Protein AF-A0A445GUG9-F1 (afdb_monomer_lite)

InterPro domains:
  IPR039641 Low-molecular-weight cysteine-rich protein [PTHR36788] (2-115)

Foldseek 3Di:
DDDDDPPPPPPPPFPKDKDWPAFPPDPCSLQVVLCVVAVQWGWDADPRTIMIIYGDDDDPPDPDDFDKDKDWPAAADPVQAQVNLQVVQVVPAAVKHWGQDDDPNTTIIMIMHGDD

Structure (mmCIF, N/CA/C/O backbone):
data_AF-A0A445GUG9-F1
#
_entry.id   AF-A0A445GUG9-F1
#
loop_
_atom_site.group_PDB
_atom_site.id
_atom_site.type_symbol
_atom_site.label_atom_id
_atom_site.label_alt_id
_atom_site.label_comp_id
_atom_site.label_asym_id
_atom_site.label_entity_id
_atom_site.label_seq_id
_atom_site.pdbx_PDB_ins_code
_atom_site.Cartn_x
_atom_site.Cartn_y
_atom_site.Cartn_z
_atom_site.occupancy
_atom_site.B_iso_or_equiv
_atom_site.auth_seq_id
_atom_site.auth_comp_id
_atom_site.auth_asym_id
_atom_site.auth_atom_id
_atom_site.pdbx_PDB_model_num
ATOM 1 N N . MET A 1 1 ? -2.910 47.368 31.411 1.00 35.53 1 MET A N 1
ATOM 2 C CA . MET A 1 1 ? -3.139 46.683 30.122 1.00 35.53 1 MET A CA 1
ATOM 3 C C . MET A 1 1 ? -3.753 45.327 30.424 1.00 35.53 1 MET A C 1
ATOM 5 O O . MET A 1 1 ? -3.087 44.523 31.059 1.00 35.53 1 MET A O 1
ATOM 9 N N . LEU A 1 2 ? -5.024 45.109 30.077 1.00 32.00 2 LEU A N 1
ATOM 10 C CA . LEU A 1 2 ? -5.639 43.778 30.133 1.00 32.00 2 LEU A CA 1
ATOM 11 C C . LEU A 1 2 ? -5.234 43.024 28.862 1.00 32.00 2 LEU A C 1
ATOM 13 O O . LEU A 1 2 ? -5.539 43.488 27.767 1.00 32.00 2 LEU A O 1
ATOM 17 N N . ALA A 1 3 ? -4.564 41.883 29.004 1.00 38.47 3 ALA A N 1
ATOM 18 C CA . ALA A 1 3 ? -4.354 40.946 27.907 1.00 38.47 3 ALA A CA 1
ATOM 19 C C . ALA A 1 3 ? -5.391 39.821 28.030 1.00 38.47 3 ALA A C 1
ATOM 21 O O . ALA A 1 3 ? -5.340 39.032 28.970 1.00 38.47 3 ALA A O 1
ATOM 22 N N . LEU A 1 4 ? -6.347 39.769 27.100 1.00 34.09 4 LEU A N 1
ATOM 23 C CA . LEU A 1 4 ? -7.217 38.611 26.906 1.00 34.09 4 LEU A CA 1
ATOM 24 C C . LEU A 1 4 ? -6.490 37.626 25.990 1.00 34.09 4 LEU A C 1
ATOM 26 O O . LEU A 1 4 ? -6.410 37.845 24.783 1.00 34.09 4 LEU A O 1
ATOM 30 N N .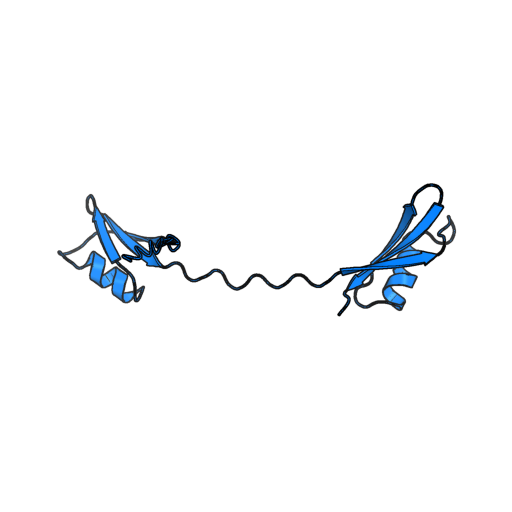 THR A 1 5 ? -5.949 36.545 26.543 1.00 43.09 5 THR A N 1
ATOM 31 C CA . THR A 1 5 ? -5.462 35.431 25.726 1.00 43.09 5 THR A CA 1
ATOM 32 C C . THR A 1 5 ? -6.636 34.514 25.414 1.00 43.09 5 THR A C 1
ATOM 34 O O . THR A 1 5 ? -7.070 33.742 26.266 1.00 43.09 5 THR A O 1
ATOM 37 N N . ILE A 1 6 ? -7.164 34.615 24.195 1.00 52.34 6 ILE A N 1
ATOM 38 C CA . ILE A 1 6 ? -8.099 33.632 23.646 1.00 52.34 6 ILE A CA 1
ATOM 39 C C . ILE A 1 6 ? -7.277 32.391 23.290 1.00 52.34 6 ILE A C 1
ATOM 41 O O . ILE A 1 6 ? -6.720 32.289 22.199 1.00 52.34 6 ILE A O 1
ATOM 45 N N . THR A 1 7 ? -7.157 31.449 24.221 1.00 51.00 7 THR A N 1
ATOM 46 C CA . THR A 1 7 ? -6.740 30.087 23.890 1.00 51.00 7 THR A CA 1
ATOM 47 C C . THR A 1 7 ? -7.913 29.409 23.199 1.00 51.00 7 THR A C 1
ATOM 49 O O . THR A 1 7 ? -8.836 28.914 23.841 1.00 51.00 7 THR A O 1
ATOM 52 N N . GLY A 1 8 ? -7.898 29.428 21.866 1.00 42.72 8 GLY A N 1
ATOM 53 C CA . GLY A 1 8 ? -8.752 28.556 21.074 1.00 42.72 8 GLY A CA 1
ATOM 54 C C . GLY A 1 8 ? -8.418 27.109 21.418 1.00 42.72 8 GLY A C 1
ATOM 55 O O . GLY A 1 8 ? -7.375 26.601 21.014 1.00 42.72 8 GLY A O 1
ATOM 56 N N . LEU A 1 9 ? -9.284 26.458 22.192 1.00 42.00 9 LEU A N 1
ATOM 57 C CA . LEU A 1 9 ? -9.292 25.008 22.308 1.00 42.00 9 LEU A CA 1
ATOM 58 C C . LEU A 1 9 ? -9.763 24.478 20.954 1.00 42.00 9 LEU A C 1
ATOM 60 O O . LEU A 1 9 ? -10.955 24.460 20.659 1.00 42.00 9 LEU A O 1
ATOM 64 N N . ILE A 1 10 ? -8.817 24.108 20.094 1.00 41.69 10 ILE A N 1
ATOM 65 C CA . ILE A 1 10 ? -9.121 23.250 18.955 1.00 41.69 10 ILE A CA 1
ATOM 66 C C . ILE A 1 10 ? -9.376 21.875 19.565 1.00 41.69 10 ILE A C 1
ATOM 68 O O . ILE A 1 10 ? -8.439 21.123 19.824 1.00 41.69 10 ILE A O 1
ATOM 72 N N . GLU A 1 11 ? -10.636 21.5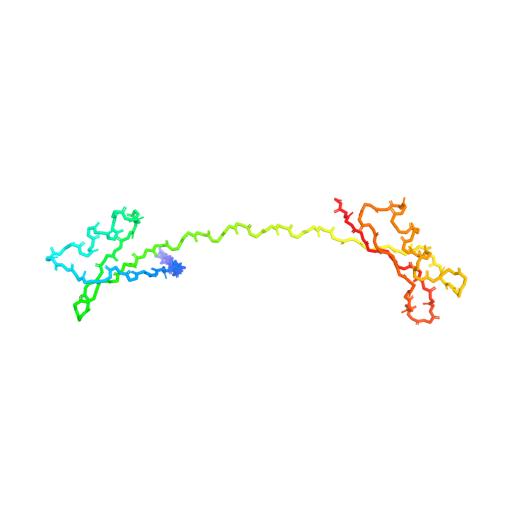67 19.861 1.00 38.34 11 GLU A N 1
ATOM 73 C CA . GLU A 1 11 ? -11.026 20.190 20.130 1.00 38.34 11 GLU A CA 1
ATOM 74 C C . GLU A 1 11 ? -10.833 19.405 18.832 1.00 38.34 11 GLU A C 1
ATOM 76 O O . GLU A 1 11 ? -11.672 19.409 17.930 1.00 38.34 11 GLU A O 1
ATOM 81 N N . VAL A 1 12 ? -9.681 18.744 18.712 1.00 45.69 12 VAL A N 1
ATOM 82 C CA . VAL A 1 12 ? -9.532 17.609 17.807 1.00 45.69 12 VAL A CA 1
ATOM 83 C C . VAL A 1 12 ? -10.519 16.581 18.332 1.00 45.69 12 VAL A C 1
ATOM 85 O O . VAL A 1 12 ? -10.267 15.934 19.345 1.00 45.69 12 VAL A O 1
ATOM 88 N N . LYS A 1 13 ? -11.698 16.515 17.713 1.00 48.22 13 LYS A N 1
ATOM 89 C CA . LYS A 1 13 ? -12.713 15.517 18.030 1.00 48.22 13 LYS A CA 1
ATOM 90 C C . LYS A 1 13 ? -12.044 14.156 17.855 1.00 48.22 13 LYS A C 1
ATOM 92 O O . LYS A 1 13 ? -11.830 13.728 16.724 1.00 48.22 13 LYS A O 1
ATOM 97 N N . GLY A 1 14 ? -11.632 13.541 18.964 1.00 57.22 14 GLY A N 1
ATOM 98 C CA . GLY A 1 14 ? -11.046 12.208 18.952 1.00 57.22 14 GLY A CA 1
ATOM 99 C C . GLY A 1 14 ? -11.980 11.280 18.186 1.00 57.22 14 GLY A C 1
ATOM 100 O O . GLY A 1 14 ? -13.203 11.406 18.299 1.00 57.22 14 GLY A O 1
ATOM 101 N N . ASN A 1 15 ? -11.426 10.395 17.358 1.00 78.12 15 ASN A N 1
ATOM 102 C CA . ASN A 1 15 ? -12.243 9.441 16.619 1.00 78.12 15 ASN A CA 1
ATOM 103 C C . ASN A 1 15 ? -12.968 8.551 17.640 1.00 78.12 15 ASN A C 1
ATOM 105 O O . ASN A 1 15 ? -12.351 7.715 18.294 1.00 78.12 15 ASN A O 1
ATOM 109 N N . THR A 1 16 ? -14.271 8.768 17.817 1.00 86.62 16 THR A N 1
ATOM 110 C CA . THR A 1 16 ? -15.121 7.918 18.651 1.00 86.62 16 THR A CA 1
ATOM 111 C C . THR A 1 16 ? -15.535 6.701 17.837 1.00 86.62 16 THR A C 1
ATOM 113 O O . THR A 1 16 ? -16.180 6.831 16.796 1.00 86.62 16 THR A O 1
ATOM 116 N N . CYS A 1 17 ? -15.177 5.521 18.320 1.00 90.75 17 CYS A N 1
ATOM 117 C CA . CYS A 1 17 ? -15.625 4.240 17.801 1.00 90.75 17 CYS A CA 1
ATOM 118 C C . CYS A 1 17 ? -16.903 3.802 18.530 1.00 90.75 17 CYS A C 1
ATOM 120 O O . CYS A 1 17 ? -17.161 4.224 19.660 1.00 90.75 17 CYS A O 1
ATOM 122 N N . SER A 1 18 ? -17.715 2.959 17.885 1.00 93.88 18 SER A N 1
ATOM 123 C CA . SER A 1 18 ? -18.903 2.376 18.509 1.00 93.88 18 SER A CA 1
ATOM 124 C C . SER A 1 18 ? -19.047 0.882 18.222 1.00 93.88 18 SER A C 1
ATOM 126 O O . SER A 1 18 ? -18.724 0.406 17.134 1.00 93.88 18 SER A O 1
ATOM 128 N N . GLN A 1 19 ? -19.549 0.138 19.210 1.00 94.31 19 GLN A N 1
ATOM 129 C CA . GLN A 1 19 ? -19.821 -1.296 19.116 1.00 94.31 19 GLN A CA 1
ATOM 130 C C . GLN A 1 19 ? -21.194 -1.626 19.730 1.00 94.31 19 GLN A C 1
ATOM 132 O O . GLN A 1 19 ? -21.452 -1.251 20.879 1.00 94.31 19 GLN A O 1
ATOM 137 N N . PRO A 1 20 ? -22.077 -2.361 19.027 1.00 95.94 20 PRO A N 1
ATOM 138 C CA . PRO A 1 20 ? -23.324 -2.839 19.611 1.00 95.94 20 PRO A CA 1
ATOM 139 C C . PRO A 1 20 ? -23.047 -3.964 20.615 1.00 95.94 20 PRO A C 1
ATOM 141 O O . PRO A 1 20 ? -22.316 -4.909 20.327 1.00 95.94 20 PRO A O 1
ATOM 144 N N . LEU A 1 21 ? -23.674 -3.894 21.789 1.00 97.06 21 LEU A N 1
ATOM 145 C CA . LEU A 1 21 ? -23.574 -4.915 22.836 1.00 97.06 21 LEU A CA 1
ATOM 146 C C . LEU A 1 21 ? -24.890 -5.699 23.025 1.00 97.06 21 LEU A C 1
ATOM 148 O O . LEU A 1 21 ? -25.042 -6.433 23.999 1.00 97.06 21 LEU A O 1
ATOM 152 N N . GLY A 1 22 ? -25.861 -5.576 22.120 1.00 96.38 22 GLY A N 1
ATOM 153 C CA . GLY A 1 22 ? -27.160 -6.252 22.240 1.00 96.38 22 GLY A CA 1
ATOM 154 C C . GLY A 1 22 ? -28.090 -5.555 23.238 1.00 96.38 22 GLY A C 1
ATOM 155 O O . GLY A 1 22 ? -28.107 -4.333 23.293 1.00 96.38 22 GLY A O 1
ATOM 156 N N . GLY A 1 23 ? -28.883 -6.299 24.014 1.00 97.00 23 GLY A N 1
ATOM 157 C CA . GLY A 1 23 ? -29.853 -5.713 24.951 1.00 97.00 23 GLY A CA 1
ATOM 158 C C . GLY A 1 23 ? -29.216 -4.927 26.107 1.00 97.00 23 GLY A C 1
ATOM 159 O O . GLY A 1 23 ? -28.103 -5.236 26.542 1.00 97.00 23 GLY A O 1
ATOM 160 N N . CYS A 1 24 ? -29.932 -3.927 26.633 1.00 96.69 24 CYS A N 1
ATOM 161 C CA . CYS A 1 24 ? -29.434 -3.073 27.723 1.00 96.69 24 CYS A CA 1
ATOM 162 C C . CYS A 1 24 ? -29.233 -3.787 29.061 1.00 96.69 24 CYS A C 1
ATOM 164 O O . CYS A 1 24 ? -28.347 -3.400 29.825 1.00 96.69 24 CYS A O 1
ATOM 166 N N . GLY A 1 25 ? -30.046 -4.811 29.335 1.00 94.25 25 GLY A N 1
ATOM 167 C CA . GLY A 1 25 ? -30.108 -5.437 30.651 1.00 94.25 25 GLY A CA 1
ATOM 168 C C . GLY A 1 25 ? -30.615 -4.475 31.738 1.00 94.25 25 GLY A C 1
ATOM 169 O O . GLY A 1 25 ? -31.295 -3.494 31.423 1.00 94.25 25 GLY A O 1
ATOM 170 N N . PRO A 1 26 ? -30.319 -4.754 33.020 1.00 95.44 26 PRO A N 1
ATOM 171 C CA . PRO A 1 26 ? -30.627 -3.860 34.131 1.00 95.44 26 PRO A CA 1
ATOM 172 C C . PRO A 1 26 ? -29.971 -2.480 33.986 1.00 95.44 26 PRO A C 1
ATOM 174 O O . PRO A 1 26 ? -28.964 -2.312 33.295 1.00 95.44 26 PRO A O 1
ATOM 177 N N . MET A 1 27 ? -30.522 -1.489 34.688 1.00 92.25 27 MET A N 1
ATOM 178 C CA . MET A 1 27 ? -30.002 -0.121 34.696 1.00 92.25 27 MET A CA 1
ATOM 179 C C . MET A 1 27 ? -28.495 -0.093 35.012 1.00 92.25 27 MET A C 1
ATOM 181 O O . MET A 1 27 ? -28.041 -0.708 35.972 1.00 92.25 27 MET A O 1
ATOM 185 N N . GLY A 1 28 ? -27.722 0.616 34.184 1.00 92.06 28 GLY A N 1
ATOM 186 C CA . GLY A 1 28 ? -26.265 0.743 34.321 1.00 92.06 28 GLY A CA 1
ATOM 187 C C . GLY A 1 28 ? -25.449 -0.427 33.755 1.00 92.06 28 GLY A C 1
ATOM 188 O O . GLY A 1 28 ? -24.251 -0.266 33.525 1.00 92.06 28 GLY A O 1
ATOM 189 N N . GLN A 1 29 ? -26.070 -1.571 33.440 1.00 97.19 29 GLN A N 1
ATOM 190 C CA . GLN A 1 29 ? -25.339 -2.743 32.951 1.00 97.19 29 GLN A CA 1
ATOM 191 C C . GLN A 1 29 ? -24.690 -2.496 31.580 1.00 97.19 29 GLN A C 1
ATOM 193 O O . GLN A 1 29 ? -23.577 -2.960 31.336 1.00 97.19 29 GLN A O 1
ATOM 198 N N . CYS A 1 30 ? -25.345 -1.740 30.694 1.00 97.44 30 CYS A N 1
ATOM 199 C CA . CYS A 1 30 ? -24.776 -1.360 29.398 1.00 97.44 30 CYS A CA 1
ATOM 200 C C . CYS A 1 30 ? -23.431 -0.617 29.540 1.00 97.44 30 CYS A C 1
ATOM 202 O O . CYS A 1 30 ? -22.453 -0.966 28.878 1.00 97.44 30 CYS A O 1
ATOM 204 N N . ASP A 1 31 ? -23.358 0.351 30.456 1.00 97.12 31 ASP A N 1
ATOM 205 C CA . ASP A 1 31 ? -22.145 1.129 30.725 1.00 97.12 31 ASP A CA 1
ATOM 206 C C . ASP A 1 31 ? -21.054 0.286 31.393 1.00 97.12 31 ASP A C 1
ATOM 208 O O . ASP A 1 31 ? -19.907 0.303 30.953 1.00 97.12 31 ASP A O 1
ATOM 212 N N . GLN A 1 32 ? -21.415 -0.543 32.379 1.00 97.31 32 GLN A N 1
ATOM 213 C CA . GLN A 1 32 ? -20.460 -1.459 33.010 1.00 97.31 32 GLN A CA 1
ATOM 214 C C . GLN A 1 32 ? -19.831 -2.428 32.002 1.00 97.31 32 GLN A C 1
ATOM 216 O O . GLN A 1 32 ? -18.623 -2.654 32.034 1.00 97.31 32 GLN A O 1
ATOM 221 N N . ARG A 1 33 ? -20.635 -2.986 31.087 1.00 97.06 33 ARG A N 1
ATOM 222 C CA . ARG A 1 33 ? -20.145 -3.884 30.031 1.00 97.06 33 ARG A CA 1
ATOM 223 C C . ARG A 1 33 ? -19.220 -3.159 29.058 1.00 97.06 33 ARG A C 1
ATOM 225 O O . ARG A 1 33 ? -18.221 -3.737 28.651 1.00 97.06 33 ARG A O 1
ATOM 232 N N . CYS A 1 34 ? -19.531 -1.911 28.713 1.00 96.81 34 CYS A N 1
ATOM 233 C CA . CYS A 1 34 ? -18.676 -1.092 27.858 1.00 96.81 34 CYS A CA 1
ATOM 234 C C . CYS A 1 34 ? -17.321 -0.795 28.525 1.00 96.81 34 CYS A C 1
ATOM 236 O O . CYS A 1 34 ? -16.278 -1.038 27.925 1.00 96.81 34 CYS A O 1
ATOM 238 N N . LYS A 1 35 ? -17.324 -0.391 29.802 1.00 96.12 35 LYS A N 1
ATOM 239 C CA . LYS A 1 35 ? -16.107 -0.105 30.586 1.00 96.12 35 LYS A CA 1
ATOM 240 C C . LYS A 1 35 ? -15.238 -1.326 30.871 1.00 96.12 35 LYS A C 1
ATOM 242 O O . LYS A 1 35 ? -14.033 -1.202 31.053 1.00 96.12 35 LYS A O 1
ATOM 247 N N . ALA A 1 36 ? -15.838 -2.515 30.900 1.00 95.62 36 ALA A N 1
ATOM 248 C CA . ALA A 1 36 ? -15.091 -3.767 30.987 1.00 95.62 36 ALA A CA 1
ATOM 249 C C . ALA A 1 36 ? -14.304 -4.082 29.699 1.00 95.62 36 ALA A C 1
ATOM 251 O O . ALA A 1 36 ? -13.332 -4.830 29.756 1.00 95.62 36 ALA A O 1
ATOM 252 N N . LEU A 1 37 ? -14.722 -3.530 28.552 1.00 93.62 37 LEU A N 1
ATOM 253 C CA . LEU A 1 37 ? -14.069 -3.716 27.252 1.00 93.62 37 LEU A CA 1
ATOM 254 C C . LEU A 1 37 ? -13.098 -2.576 26.915 1.00 93.62 37 LEU A C 1
ATOM 256 O O . LEU A 1 37 ? -12.049 -2.824 26.325 1.00 93.62 37 LEU A O 1
ATOM 260 N N . HIS A 1 38 ? -13.437 -1.343 27.295 1.00 92.88 38 HIS A N 1
ATOM 261 C CA . HIS A 1 38 ? -12.685 -0.136 26.957 1.00 92.88 38 HIS A CA 1
ATOM 262 C C . HIS A 1 38 ? -12.527 0.755 28.193 1.00 92.88 38 HIS A C 1
ATOM 264 O O . HIS A 1 38 ? -13.520 1.119 28.818 1.00 92.88 38 HIS A O 1
ATOM 270 N N . ILE A 1 39 ? -11.289 1.131 28.534 1.00 88.38 39 ILE A N 1
ATOM 271 C CA . ILE A 1 39 ? -10.971 1.942 29.729 1.00 88.38 39 ILE A CA 1
ATOM 272 C C . ILE A 1 39 ? -11.712 3.289 29.720 1.00 88.38 39 ILE A C 1
ATOM 274 O O . ILE A 1 39 ? -12.161 3.759 30.763 1.00 88.38 39 ILE A O 1
ATOM 278 N N . ASP A 1 40 ? -11.856 3.890 28.543 1.00 89.62 40 ASP A N 1
ATOM 279 C CA . ASP A 1 40 ? -12.555 5.149 28.278 1.00 89.62 40 ASP A CA 1
ATOM 280 C C . ASP A 1 40 ? -13.973 4.935 27.715 1.00 89.62 40 ASP A C 1
ATOM 282 O O . ASP A 1 40 ? -14.604 5.866 27.216 1.00 89.62 40 ASP A O 1
ATOM 286 N N . GLY A 1 41 ? -14.477 3.701 27.787 1.00 93.25 41 GLY A N 1
ATOM 287 C CA . GLY A 1 41 ? -15.769 3.323 27.244 1.00 93.25 41 GLY A CA 1
ATOM 288 C C . GLY A 1 41 ? -16.943 3.961 27.985 1.00 93.25 41 GLY A C 1
ATOM 289 O O . GLY A 1 41 ? -16.964 4.049 29.215 1.00 93.25 41 GLY A O 1
ATOM 290 N N . GLN A 1 42 ? -17.971 4.332 27.230 1.00 96.69 42 GLN A N 1
ATOM 291 C CA . GLN A 1 42 ? -19.257 4.795 27.728 1.00 96.69 42 GLN A CA 1
ATOM 292 C C . GLN A 1 42 ? -20.395 4.032 27.048 1.00 96.69 42 GLN A C 1
ATOM 294 O O . GLN A 1 42 ? -20.549 4.059 25.825 1.00 96.69 42 GLN A O 1
ATOM 299 N N . GLY A 1 43 ? -21.207 3.336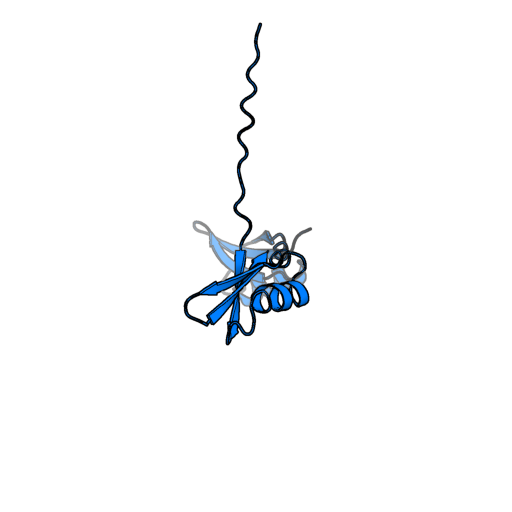 27.842 1.00 96.56 43 GLY A N 1
ATOM 300 C CA . GLY A 1 43 ? -22.361 2.597 27.329 1.00 96.56 43 GLY A CA 1
ATOM 301 C C . GLY A 1 43 ? -23.635 3.435 27.367 1.00 96.56 43 GLY A C 1
ATOM 302 O O . GLY A 1 43 ? -23.958 4.032 28.391 1.00 96.56 43 GLY A O 1
ATOM 303 N N . SER A 1 44 ? -24.391 3.429 26.270 1.00 96.88 44 SER A N 1
ATOM 304 C CA . SER A 1 44 ? -25.708 4.060 26.168 1.00 96.88 44 SER A CA 1
ATOM 305 C C . SER A 1 44 ? -26.781 3.037 25.817 1.00 96.88 44 SER A C 1
ATOM 307 O O . SER A 1 44 ? -26.592 2.210 24.924 1.00 96.88 44 SER A O 1
ATOM 309 N N . CYS A 1 45 ? -27.910 3.106 26.521 1.00 96.81 45 CYS A N 1
ATOM 310 C CA . CYS A 1 45 ? -29.100 2.320 26.229 1.00 96.81 45 CYS A CA 1
ATOM 311 C C . CYS A 1 45 ? -30.131 3.203 25.525 1.00 96.81 45 CYS A C 1
ATOM 313 O O . CYS A 1 45 ? -30.666 4.119 26.148 1.00 96.81 45 CYS A O 1
ATOM 315 N N . ASP A 1 46 ? -30.438 2.895 24.269 1.00 93.88 46 ASP A N 1
ATOM 316 C CA . ASP A 1 46 ? -31.479 3.563 23.489 1.00 93.88 46 ASP A CA 1
ATOM 317 C C . ASP A 1 46 ? -32.414 2.514 22.879 1.00 93.88 46 ASP A C 1
ATOM 319 O O . ASP A 1 46 ? -31.957 1.504 22.345 1.00 93.88 46 ASP A O 1
ATOM 323 N N . LEU A 1 47 ? -33.729 2.700 23.029 1.00 94.56 47 LEU A N 1
ATOM 324 C CA . LEU A 1 47 ? -34.760 1.773 22.528 1.00 94.56 47 LEU A CA 1
ATOM 325 C C . LEU A 1 47 ? -34.523 0.285 22.891 1.00 94.56 47 LEU A C 1
ATOM 327 O O . LEU A 1 47 ? -34.868 -0.621 22.135 1.00 94.56 47 LEU A O 1
ATOM 331 N N . GLY A 1 48 ? -33.931 0.017 24.061 1.00 94.69 48 GLY A N 1
ATOM 332 C CA . GLY A 1 48 ? -33.621 -1.340 24.534 1.00 94.69 48 GLY A CA 1
ATOM 333 C C . GLY A 1 48 ? -32.327 -1.947 23.974 1.00 94.69 48 GLY A C 1
ATOM 334 O O . GLY A 1 48 ? -31.966 -3.062 24.362 1.00 94.69 48 GLY A O 1
ATOM 335 N N . LEU A 1 49 ? -31.598 -1.214 23.130 1.00 97.44 49 LEU A N 1
ATOM 336 C CA .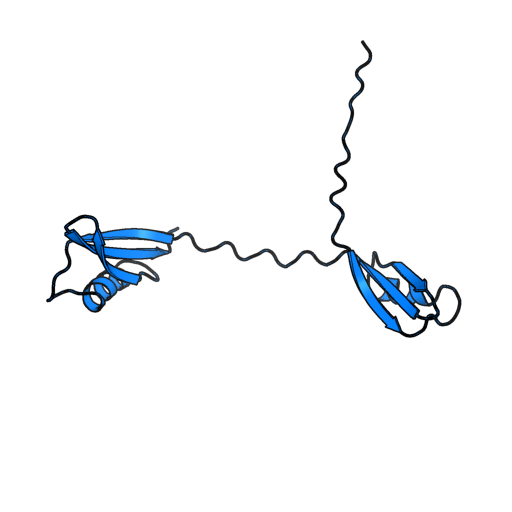 LEU A 1 49 ? -30.312 -1.600 22.561 1.00 97.44 49 LEU A CA 1
ATOM 337 C C . LEU A 1 49 ? -29.160 -0.851 23.236 1.00 97.44 49 LEU A C 1
ATOM 339 O O . LEU A 1 49 ? -29.189 0.362 23.427 1.00 97.44 49 LEU A O 1
ATOM 343 N N . CYS A 1 50 ? -28.120 -1.597 23.582 1.00 98.06 50 CYS A N 1
ATOM 344 C CA . CYS A 1 50 ? -26.896 -1.092 24.173 1.00 98.06 50 CYS A CA 1
ATOM 345 C C . CYS A 1 50 ? -25.851 -0.822 23.090 1.00 98.06 50 CYS A C 1
ATOM 347 O O . CYS A 1 50 ? -25.436 -1.740 22.375 1.00 98.06 50 CYS A O 1
ATOM 349 N N . THR A 1 51 ? -25.381 0.421 23.024 1.00 97.69 51 THR A N 1
ATOM 350 C CA . THR A 1 51 ? -24.248 0.838 22.193 1.00 97.69 51 THR A CA 1
ATOM 351 C C . THR A 1 51 ? -23.111 1.297 23.096 1.00 97.69 51 THR A C 1
ATOM 353 O O . THR A 1 51 ? -23.312 2.130 23.976 1.00 97.69 51 THR A O 1
ATOM 356 N N . CYS A 1 52 ? -21.920 0.743 22.893 1.00 96.94 52 CYS A N 1
ATOM 357 C CA . CYS A 1 52 ? -20.699 1.143 23.582 1.00 96.94 52 CYS A CA 1
ATOM 358 C C . CYS A 1 52 ? -19.921 2.118 22.705 1.00 96.94 52 CYS A C 1
ATOM 360 O O . CYS A 1 52 ? -19.632 1.787 21.558 1.00 96.94 52 CYS A O 1
ATOM 362 N N . TYR A 1 53 ? -19.597 3.291 23.238 1.00 95.25 53 TYR A N 1
ATOM 363 C CA . TYR A 1 53 ? -18.765 4.305 22.595 1.00 95.25 53 TYR A CA 1
ATOM 364 C C . TYR A 1 53 ? -17.417 4.367 23.300 1.00 95.25 53 TYR A C 1
ATOM 366 O O . TYR A 1 53 ? -17.375 4.315 24.523 1.00 95.25 53 TYR A O 1
ATOM 374 N N . TYR A 1 54 ? -16.323 4.465 22.558 1.00 92.81 54 TYR A N 1
ATOM 375 C CA . TYR A 1 54 ? -14.969 4.466 23.117 1.00 92.81 54 TYR A CA 1
ATOM 376 C C . TYR A 1 54 ? -14.008 5.181 22.165 1.00 92.81 54 TYR A C 1
ATOM 378 O O . TYR A 1 54 ? -14.319 5.363 20.983 1.00 92.81 54 TYR A O 1
ATOM 386 N N . GLY A 1 55 ? -12.845 5.605 22.650 1.00 89.56 55 GLY A N 1
ATOM 387 C CA . GLY A 1 55 ? -11.787 6.127 21.801 1.00 89.56 55 GLY A CA 1
ATOM 388 C C . GLY A 1 55 ? -11.286 5.039 20.862 1.00 89.56 55 GLY A C 1
ATOM 389 O O . GLY A 1 55 ? -10.939 3.935 21.285 1.00 89.56 55 GLY A O 1
ATOM 390 N N . CYS A 1 56 ? -11.252 5.323 19.563 1.00 84.94 56 CYS A N 1
ATOM 391 C CA . CYS A 1 56 ? -10.579 4.426 18.639 1.00 84.94 56 CYS A CA 1
ATOM 392 C C . CYS A 1 56 ? -9.105 4.311 19.047 1.00 84.94 56 CYS A C 1
ATOM 394 O O . CYS A 1 56 ? -8.471 5.315 19.372 1.00 84.94 56 CYS A O 1
ATOM 396 N N . ALA A 1 57 ? -8.543 3.101 18.985 1.00 76.06 57 ALA A N 1
ATOM 397 C CA . ALA A 1 57 ? -7.093 2.982 18.965 1.00 76.06 57 ALA A CA 1
ATOM 398 C C . ALA A 1 57 ? -6.567 3.822 17.795 1.00 76.06 57 ALA A C 1
ATOM 400 O O . ALA A 1 57 ? -7.154 3.787 16.704 1.00 76.06 57 ALA A O 1
ATOM 401 N N . ASP A 1 58 ? -5.483 4.564 18.021 1.00 68.75 58 ASP A N 1
ATOM 402 C CA . ASP A 1 58 ? -4.791 5.215 16.919 1.00 68.75 58 ASP A CA 1
ATOM 403 C C . ASP A 1 58 ? -4.501 4.152 15.854 1.00 68.75 58 ASP A C 1
ATOM 405 O O . ASP A 1 58 ? -4.051 3.045 16.194 1.00 68.75 58 ASP A O 1
ATOM 409 N N . PRO A 1 59 ? -4.784 4.432 14.569 1.00 66.50 59 PRO A N 1
ATOM 410 C CA . PRO A 1 59 ? -4.362 3.523 13.524 1.00 66.50 59 PRO A CA 1
ATOM 411 C C . PRO A 1 59 ? -2.853 3.299 13.686 1.00 66.50 59 PRO A C 1
ATOM 413 O O . PRO A 1 59 ? -2.132 4.249 14.019 1.00 66.50 59 PRO A O 1
ATOM 416 N N . PRO A 1 60 ? -2.357 2.066 13.474 1.00 68.19 60 PRO A N 1
ATOM 417 C CA . PRO A 1 60 ? -0.928 1.820 13.546 1.00 68.19 60 PRO A CA 1
ATOM 418 C C . PRO A 1 60 ? -0.211 2.848 12.663 1.00 68.19 60 PRO A C 1
ATOM 420 O O . PRO A 1 60 ? -0.722 3.168 11.579 1.00 68.19 60 PRO A O 1
ATOM 423 N N . PRO A 1 61 ? 0.933 3.397 13.116 1.00 72.25 61 PRO A N 1
ATOM 424 C CA . PRO A 1 61 ? 1.655 4.391 12.344 1.00 72.25 61 PRO A CA 1
ATOM 425 C C . PRO A 1 61 ? 1.864 3.838 10.940 1.00 72.25 61 PRO A C 1
ATOM 427 O O . PRO A 1 61 ? 2.358 2.721 10.762 1.00 72.25 61 PRO A O 1
ATOM 430 N N . SER A 1 62 ? 1.419 4.600 9.940 1.00 75.31 62 SER A N 1
ATOM 431 C CA . SER A 1 62 ? 1.607 4.194 8.554 1.00 75.31 62 SER A CA 1
ATOM 432 C C . SER A 1 62 ? 3.108 4.022 8.316 1.00 75.31 62 SER A C 1
ATOM 434 O O . SER A 1 62 ? 3.875 4.905 8.712 1.00 75.31 62 SER A O 1
ATOM 436 N N . PRO A 1 63 ? 3.557 2.907 7.714 1.00 78.75 63 PRO A N 1
ATOM 437 C CA . PRO A 1 63 ? 4.971 2.724 7.443 1.00 78.75 63 PRO A CA 1
ATOM 438 C C . PRO A 1 63 ? 5.455 3.887 6.578 1.00 78.75 63 PRO A C 1
ATOM 440 O O . PRO A 1 63 ? 4.861 4.175 5.537 1.00 78.75 63 PRO A O 1
ATOM 443 N N . THR A 1 64 ? 6.522 4.562 7.012 1.00 80.25 64 THR A N 1
ATOM 444 C CA . THR A 1 64 ? 7.138 5.633 6.227 1.00 80.25 64 THR A CA 1
ATOM 445 C C . THR A 1 64 ? 7.528 5.063 4.863 1.00 80.25 64 THR A C 1
ATOM 447 O O . THR A 1 64 ? 8.305 4.100 4.818 1.00 80.25 64 THR A O 1
ATOM 450 N N . PRO A 1 65 ? 7.005 5.609 3.750 1.00 82.06 65 PRO A N 1
ATOM 451 C CA . PRO A 1 65 ? 7.367 5.123 2.430 1.00 82.06 65 PRO A CA 1
ATOM 452 C C . PRO A 1 65 ? 8.886 5.202 2.234 1.00 82.06 65 PRO A C 1
ATOM 454 O O . PRO A 1 65 ? 9.504 6.192 2.641 1.00 82.06 65 PRO A O 1
ATOM 457 N N . PRO A 1 66 ? 9.514 4.185 1.620 1.00 85.00 66 PRO A N 1
ATOM 458 C CA . PRO A 1 66 ? 10.937 4.238 1.335 1.00 85.00 66 PRO A CA 1
ATOM 459 C C . PRO A 1 66 ? 11.225 5.410 0.394 1.00 85.00 66 PRO A C 1
ATOM 461 O O . PRO A 1 66 ? 10.503 5.639 -0.578 1.00 85.00 66 PRO A O 1
ATOM 464 N N . LYS A 1 67 ? 12.306 6.144 0.663 1.00 91.75 67 LYS A N 1
ATOM 465 C CA . LYS A 1 67 ? 12.757 7.221 -0.215 1.00 91.75 67 LYS A CA 1
ATOM 466 C C . LYS A 1 67 ? 13.230 6.624 -1.544 1.00 91.75 67 LYS A C 1
ATOM 468 O O . LYS A 1 67 ? 14.110 5.761 -1.572 1.00 91.75 67 LYS A O 1
ATOM 473 N N . MET A 1 68 ? 12.638 7.094 -2.638 1.00 94.50 68 MET A N 1
ATOM 474 C CA . MET A 1 68 ? 12.991 6.684 -3.996 1.00 94.50 68 MET A CA 1
ATOM 475 C C . MET A 1 68 ? 13.821 7.774 -4.673 1.00 94.50 68 MET A C 1
ATOM 477 O O . MET A 1 68 ? 13.502 8.960 -4.586 1.00 94.50 68 MET A O 1
ATOM 481 N N . CYS A 1 69 ? 14.873 7.363 -5.368 1.00 96.00 69 CYS A N 1
ATOM 482 C CA . CYS A 1 69 ? 15.736 8.215 -6.173 1.00 96.00 69 CYS A CA 1
ATOM 483 C C . CYS A 1 69 ? 15.686 7.774 -7.638 1.00 96.00 69 CYS A C 1
ATOM 485 O O . CYS A 1 69 ? 15.396 6.615 -7.938 1.00 96.00 69 CYS A O 1
ATOM 487 N N . ASN A 1 70 ? 15.997 8.700 -8.546 1.00 95.94 70 ASN A N 1
ATOM 488 C CA . ASN A 1 70 ? 16.091 8.434 -9.977 1.00 95.94 70 ASN A CA 1
ATOM 489 C C . ASN A 1 70 ? 17.501 8.751 -10.472 1.00 95.94 70 ASN A C 1
ATOM 491 O O . ASN A 1 70 ? 18.097 9.744 -10.057 1.00 95.94 70 ASN A O 1
ATOM 495 N N . ASN A 1 71 ? 18.016 7.934 -11.385 1.00 95.25 71 ASN A N 1
ATOM 496 C CA . ASN A 1 71 ? 19.262 8.207 -12.084 1.00 95.25 71 ASN A CA 1
ATOM 497 C C . ASN A 1 71 ? 19.176 7.813 -13.567 1.00 95.25 71 ASN A C 1
ATOM 499 O O . ASN A 1 71 ? 18.462 6.881 -13.934 1.00 95.25 71 ASN A O 1
ATOM 503 N N . GLY A 1 72 ? 19.932 8.512 -14.412 1.00 95.06 72 GLY A N 1
ATOM 504 C CA . GLY A 1 72 ? 20.139 8.151 -15.811 1.00 95.06 72 GLY A CA 1
ATOM 505 C C . GLY A 1 72 ? 21.335 7.211 -15.967 1.00 95.06 72 GLY A C 1
ATOM 506 O O . GLY A 1 72 ? 22.390 7.428 -15.373 1.00 95.06 72 GLY A O 1
ATOM 507 N N . LEU A 1 73 ? 21.186 6.170 -16.786 1.00 95.62 73 LEU A N 1
ATOM 508 C CA . LEU A 1 73 ? 22.234 5.178 -17.074 1.00 95.62 73 LEU A CA 1
ATOM 509 C C . LEU A 1 73 ? 22.774 5.278 -18.511 1.00 95.62 73 LEU A C 1
ATOM 511 O O . LEU A 1 73 ? 23.383 4.334 -19.017 1.00 95.62 73 LEU A O 1
ATOM 515 N N . GLY A 1 74 ? 22.562 6.427 -19.154 1.00 94.00 74 GLY A N 1
ATOM 516 C CA . GLY A 1 74 ? 22.957 6.697 -20.536 1.00 94.00 74 GLY A CA 1
ATOM 517 C C . GLY A 1 74 ? 21.849 6.398 -21.541 1.00 94.00 74 GLY A C 1
ATOM 518 O O . GLY A 1 74 ? 20.698 6.179 -21.168 1.00 94.00 74 GLY A O 1
ATOM 519 N N . VAL A 1 75 ? 22.198 6.424 -22.826 1.00 95.06 75 VAL A N 1
ATOM 520 C CA . VAL A 1 75 ? 21.252 6.175 -23.920 1.00 95.06 75 VAL A CA 1
ATOM 521 C C . VAL A 1 75 ? 20.862 4.702 -24.003 1.00 95.06 75 VAL A C 1
ATOM 523 O O . VAL A 1 75 ? 21.672 3.813 -23.733 1.00 95.06 75 VAL A O 1
ATOM 526 N N . CYS A 1 76 ? 19.624 4.455 -24.408 1.00 96.06 76 CYS A N 1
ATOM 527 C CA . CYS A 1 76 ? 19.132 3.129 -24.750 1.00 96.06 76 CYS A CA 1
ATOM 528 C C . CYS A 1 76 ? 18.813 3.043 -26.245 1.00 96.06 76 CYS A C 1
ATOM 530 O O . CYS A 1 76 ? 18.564 4.046 -26.916 1.00 96.06 76 CYS A O 1
ATOM 532 N N . SER A 1 77 ? 18.881 1.829 -26.780 1.00 92.56 77 SER A N 1
ATOM 533 C CA . SER A 1 77 ? 18.717 1.539 -28.207 1.00 92.56 77 SER A CA 1
ATOM 534 C C . SER A 1 77 ? 17.964 0.226 -28.389 1.00 92.56 77 SER A C 1
ATOM 536 O O . SER A 1 77 ? 17.712 -0.487 -27.422 1.00 92.56 77 SER A O 1
ATOM 538 N N . VAL A 1 78 ? 17.660 -0.152 -29.632 1.00 89.25 78 VAL A N 1
ATOM 539 C CA . VAL A 1 78 ? 17.029 -1.451 -29.934 1.00 89.25 78 VAL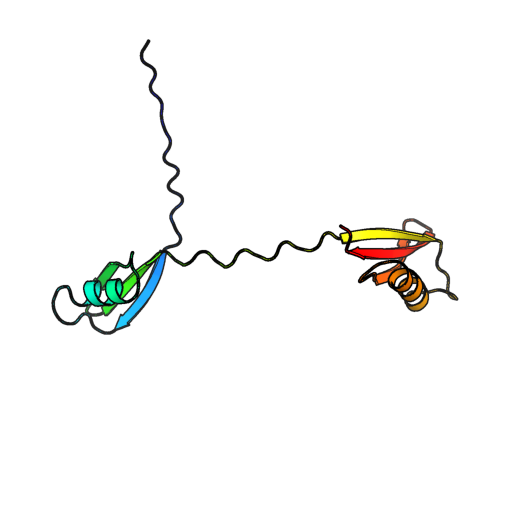 A CA 1
ATOM 540 C C . VAL A 1 78 ? 17.829 -2.652 -29.406 1.00 89.25 78 VAL A C 1
ATOM 542 O O . VAL A 1 78 ? 17.247 -3.674 -29.068 1.00 89.25 78 VAL A O 1
ATOM 545 N N . GLN A 1 79 ? 19.155 -2.525 -29.283 1.00 91.50 79 GLN A N 1
ATOM 546 C CA . GLN A 1 79 ? 20.025 -3.570 -28.728 1.00 91.50 79 GLN A CA 1
ATOM 547 C C . GLN A 1 79 ? 20.056 -3.567 -27.192 1.00 91.50 79 GLN A C 1
ATOM 549 O O . GLN A 1 79 ? 20.387 -4.577 -26.578 1.00 91.50 79 GLN A O 1
ATOM 554 N N . CYS A 1 80 ? 19.722 -2.440 -26.561 1.00 92.88 80 CYS A N 1
ATOM 555 C CA . CYS A 1 80 ? 19.671 -2.284 -25.111 1.00 92.88 80 CYS A CA 1
ATOM 556 C C . CYS A 1 80 ? 18.373 -1.563 -24.729 1.00 92.88 80 CYS A C 1
ATOM 558 O O . CYS A 1 80 ? 18.389 -0.374 -24.420 1.00 92.88 80 CYS A O 1
ATOM 560 N N . GLY A 1 81 ? 17.256 -2.295 -24.806 1.00 94.31 81 GLY A N 1
ATOM 561 C CA . GLY A 1 81 ? 15.931 -1.848 -24.362 1.00 94.31 81 GLY A CA 1
ATOM 562 C C . GLY A 1 81 ? 15.702 -2.082 -22.864 1.00 94.31 81 GLY A C 1
ATOM 563 O O . GLY A 1 81 ? 16.654 -2.185 -22.088 1.00 94.31 81 GLY A O 1
ATOM 564 N N . ASP A 1 82 ? 14.443 -2.218 -22.448 1.00 97.12 82 ASP A N 1
ATOM 565 C CA . ASP A 1 82 ? 14.054 -2.254 -21.029 1.00 97.12 82 ASP A CA 1
ATOM 566 C C . ASP A 1 82 ? 14.782 -3.312 -20.207 1.00 97.12 82 ASP A C 1
ATOM 568 O O . ASP A 1 82 ? 15.330 -2.995 -19.158 1.00 97.12 82 ASP A O 1
ATOM 572 N N . ALA A 1 83 ? 14.874 -4.550 -20.699 1.00 97.44 83 ALA A N 1
ATOM 573 C CA . ALA A 1 83 ? 15.557 -5.627 -19.980 1.00 97.44 83 ALA A CA 1
ATOM 574 C C . ALA A 1 83 ? 17.040 -5.305 -19.713 1.00 97.44 83 ALA A C 1
ATOM 576 O O . ALA A 1 83 ? 17.558 -5.587 -18.632 1.00 97.44 83 ALA A O 1
ATOM 577 N N . CYS A 1 84 ? 17.711 -4.658 -20.671 1.00 97.69 84 CYS A N 1
ATOM 578 C CA . CYS A 1 84 ? 19.095 -4.214 -20.530 1.00 97.69 84 CYS A CA 1
ATOM 579 C C . CYS A 1 84 ? 19.212 -3.058 -19.524 1.00 97.69 84 CYS A C 1
ATOM 581 O O . CYS A 1 84 ? 20.051 -3.112 -18.623 1.00 97.69 84 CYS A O 1
ATOM 583 N N . CYS A 1 85 ? 18.358 -2.031 -19.632 1.00 97.94 85 CYS A N 1
ATOM 584 C CA . CYS A 1 85 ? 18.331 -0.918 -18.677 1.00 97.94 85 CYS A CA 1
ATOM 585 C C . CYS A 1 85 ? 18.015 -1.401 -17.255 1.00 97.94 85 CYS A C 1
ATOM 587 O O . CYS A 1 85 ? 18.653 -0.960 -16.297 1.00 97.94 85 CYS A O 1
ATOM 589 N N . ASN A 1 86 ? 17.083 -2.346 -17.117 1.00 98.19 86 ASN A N 1
ATOM 590 C CA . ASN A 1 86 ? 16.728 -2.959 -15.849 1.00 98.19 86 ASN A CA 1
ATOM 591 C C . ASN A 1 86 ? 17.901 -3.729 -15.246 1.00 98.19 86 ASN A C 1
ATOM 593 O O . ASN A 1 86 ? 18.230 -3.507 -14.086 1.00 98.19 86 ASN A O 1
ATOM 597 N N . ALA A 1 87 ? 18.587 -4.561 -16.035 1.00 97.88 87 ALA A N 1
ATOM 598 C CA . ALA A 1 87 ? 19.768 -5.287 -15.572 1.00 97.88 87 ALA A CA 1
ATOM 599 C C . ALA A 1 87 ? 20.874 -4.334 -15.088 1.00 97.88 87 ALA A C 1
ATOM 601 O O . ALA A 1 87 ? 21.423 -4.537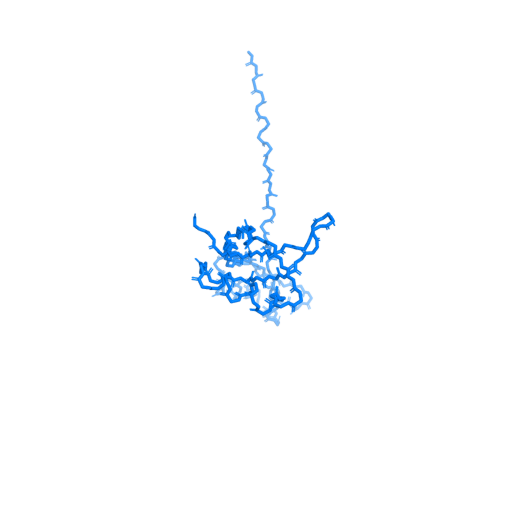 -14.008 1.00 97.88 87 ALA A O 1
ATOM 602 N N . LYS A 1 88 ? 21.146 -3.250 -15.832 1.00 96.94 88 LYS A N 1
ATOM 603 C CA . LYS A 1 88 ? 22.113 -2.209 -15.431 1.00 96.94 88 LYS A CA 1
ATOM 604 C C . LYS A 1 88 ? 21.706 -1.483 -14.145 1.00 96.94 88 LYS A C 1
ATOM 606 O O . LYS A 1 88 ? 22.562 -1.118 -13.340 1.00 96.94 88 LYS A O 1
ATOM 611 N N . CYS A 1 89 ? 20.412 -1.226 -13.969 1.00 97.94 89 CYS A N 1
ATOM 612 C CA . CYS A 1 89 ? 19.883 -0.558 -12.785 1.00 97.94 89 CYS A CA 1
ATOM 613 C C . CYS A 1 89 ? 19.958 -1.471 -11.556 1.00 97.94 89 CYS A C 1
ATOM 615 O O . CYS A 1 89 ? 20.537 -1.084 -10.540 1.00 97.94 89 CYS A O 1
ATOM 617 N N . ALA A 1 90 ? 19.466 -2.704 -11.680 1.00 97.44 90 ALA A N 1
ATOM 618 C CA . ALA A 1 90 ? 19.470 -3.710 -10.624 1.00 97.44 90 ALA A CA 1
ATOM 619 C C . ALA A 1 90 ? 20.890 -4.132 -10.212 1.00 97.44 90 ALA A C 1
ATOM 621 O O . ALA A 1 90 ? 21.123 -4.423 -9.043 1.00 97.44 90 ALA A O 1
ATOM 622 N N . SER A 1 91 ? 21.864 -4.112 -11.133 1.00 96.75 91 SER A N 1
ATOM 623 C CA . SER A 1 91 ? 23.266 -4.390 -10.796 1.00 96.75 91 SER A CA 1
ATOM 624 C C . SER A 1 91 ? 23.933 -3.269 -9.996 1.00 96.75 91 SER A C 1
ATOM 626 O O . SER A 1 91 ? 24.975 -3.497 -9.387 1.00 96.75 91 SER A O 1
ATOM 628 N N . LYS A 1 92 ? 23.387 -2.046 -10.037 1.00 96.25 92 LYS A N 1
ATOM 629 C CA . LYS A 1 92 ? 24.002 -0.859 -9.425 1.00 96.25 92 LYS A CA 1
ATOM 630 C C . LYS A 1 92 ? 23.296 -0.401 -8.153 1.00 96.25 92 LYS A C 1
ATOM 632 O O . LYS A 1 92 ? 23.958 0.118 -7.258 1.00 96.25 92 LYS A O 1
ATOM 637 N N . TYR A 1 93 ? 21.978 -0.564 -8.069 1.00 96.31 93 TYR A N 1
ATOM 638 C CA . TYR A 1 93 ? 21.184 -0.015 -6.978 1.00 96.31 93 TYR A CA 1
ATOM 639 C C . TYR A 1 93 ? 20.285 -1.060 -6.324 1.00 96.31 93 TYR A C 1
ATOM 641 O O . TYR A 1 93 ? 19.638 -1.863 -6.996 1.00 96.31 93 TYR A O 1
ATOM 649 N N . ASN A 1 94 ? 20.203 -1.003 -4.992 1.00 92.19 94 ASN A N 1
ATOM 650 C CA . ASN A 1 94 ? 19.323 -1.869 -4.218 1.00 92.19 94 ASN A CA 1
ATOM 651 C C . ASN A 1 94 ? 17.861 -1.626 -4.608 1.00 92.19 94 ASN A C 1
ATOM 653 O O . ASN A 1 94 ? 17.377 -0.492 -4.546 1.00 92.19 94 ASN A O 1
ATOM 657 N N . GLN A 1 95 ? 17.166 -2.700 -4.992 1.00 93.94 95 GLN A N 1
ATOM 658 C CA . GLN A 1 95 ? 15.791 -2.639 -5.504 1.00 93.94 95 GLN A CA 1
ATOM 659 C C . GLN A 1 95 ? 15.652 -1.647 -6.672 1.00 93.94 95 GLN A C 1
ATOM 661 O O . GLN A 1 95 ? 14.630 -0.979 -6.822 1.00 93.94 95 GLN A O 1
ATOM 666 N N . GLY A 1 96 ? 16.712 -1.525 -7.475 1.00 96.56 96 GLY A N 1
ATOM 667 C CA . GLY A 1 96 ? 16.723 -0.717 -8.680 1.00 96.56 96 GLY A CA 1
ATOM 668 C C . GLY A 1 96 ? 15.879 -1.356 -9.777 1.00 96.56 96 GLY A C 1
ATOM 669 O O . GLY A 1 96 ? 16.068 -2.526 -10.099 1.00 96.56 96 GLY A O 1
ATOM 670 N N . THR A 1 97 ? 14.981 -0.575 -10.367 1.00 98.00 97 THR A N 1
ATOM 671 C CA . THR A 1 97 ? 14.218 -0.936 -11.565 1.00 98.00 97 THR A CA 1
ATOM 672 C C . THR A 1 97 ? 14.541 0.047 -12.677 1.00 98.00 97 THR A C 1
ATOM 674 O O . THR A 1 97 ? 14.437 1.262 -12.489 1.00 98.00 97 THR A O 1
ATOM 677 N N . GLY A 1 98 ? 14.970 -0.474 -13.824 1.00 97.50 98 GLY A N 1
ATOM 678 C CA . GLY A 1 98 ? 15.378 0.338 -14.966 1.00 97.50 98 GLY A CA 1
ATOM 679 C C . GLY A 1 98 ? 14.494 0.138 -16.188 1.00 97.50 98 GLY A C 1
ATOM 680 O O . GLY A 1 98 ? 13.944 -0.939 -16.391 1.00 97.50 98 GLY A O 1
ATOM 681 N N . MET A 1 99 ? 14.384 1.173 -17.016 1.00 97.75 99 MET A N 1
ATOM 682 C CA . MET A 1 99 ? 13.571 1.167 -18.236 1.00 97.75 99 MET A CA 1
ATOM 683 C C . MET A 1 99 ? 14.195 2.074 -19.295 1.00 97.75 99 MET A C 1
ATOM 685 O O . MET A 1 99 ? 14.860 3.052 -18.959 1.00 97.75 99 MET A O 1
ATOM 689 N N . CYS A 1 100 ? 13.991 1.766 -20.572 1.00 97.56 100 CYS A N 1
ATOM 690 C CA . CYS A 1 100 ? 14.318 2.663 -21.667 1.00 97.56 100 CYS A CA 1
ATOM 691 C C . CYS A 1 100 ? 13.159 3.646 -21.866 1.00 97.56 100 CYS A C 1
ATOM 693 O O . CYS A 1 100 ? 12.087 3.276 -22.333 1.00 97.56 100 CYS A O 1
ATOM 695 N N . SER A 1 101 ? 13.357 4.906 -21.488 1.00 95.44 101 SER A N 1
ATOM 696 C CA . SER A 1 101 ? 12.322 5.938 -21.566 1.00 95.44 101 SER A CA 1
ATOM 697 C C . SER A 1 101 ? 12.728 7.040 -22.535 1.00 95.44 101 SER A C 1
ATOM 699 O O . SER A 1 101 ? 13.881 7.474 -22.559 1.00 95.44 101 SER A O 1
ATOM 701 N N . THR A 1 102 ? 11.767 7.542 -23.306 1.00 94.75 102 THR A N 1
ATOM 702 C CA . THR A 1 102 ? 11.969 8.723 -24.147 1.00 94.75 102 THR A CA 1
ATOM 703 C C . THR A 1 102 ? 11.843 9.984 -23.293 1.00 94.75 102 THR A C 1
ATOM 705 O O . THR A 1 102 ? 10.772 10.286 -22.769 1.00 94.75 102 THR A O 1
ATOM 708 N N . ILE A 1 103 ? 12.944 10.718 -23.130 1.00 88.88 103 ILE A N 1
ATOM 709 C CA . ILE A 1 103 ? 13.007 11.997 -22.416 1.00 88.88 103 ILE A CA 1
ATOM 710 C C . ILE A 1 103 ? 13.398 13.076 -23.427 1.00 88.88 103 ILE A C 1
ATOM 712 O O . ILE A 1 103 ? 14.522 13.104 -23.939 1.00 88.88 103 ILE A O 1
ATOM 716 N N . GLY A 1 104 ? 12.452 13.965 -23.737 1.00 89.62 104 GLY A N 1
ATOM 717 C CA . GLY A 1 104 ? 12.583 14.878 -24.872 1.00 89.62 104 GLY A CA 1
ATOM 718 C C . GLY A 1 104 ? 12.689 14.085 -26.176 1.00 89.62 104 GLY A C 1
ATOM 719 O O . GLY A 1 104 ? 11.836 13.251 -26.458 1.00 89.62 104 GLY A O 1
ATOM 720 N N . ASN A 1 105 ? 13.764 14.308 -26.934 1.00 92.06 105 ASN A N 1
ATOM 721 C CA . ASN A 1 105 ? 14.028 13.613 -28.201 1.00 92.06 105 ASN A CA 1
ATOM 722 C C . ASN A 1 105 ? 15.010 12.436 -28.059 1.00 92.06 105 ASN A C 1
ATOM 724 O O . ASN A 1 105 ? 15.458 11.891 -29.065 1.00 92.06 105 ASN A O 1
ATOM 728 N N . ASN A 1 106 ? 15.393 12.067 -26.831 1.00 92.56 106 ASN A N 1
ATOM 729 C CA . ASN A 1 106 ? 16.401 11.039 -26.578 1.00 92.56 106 ASN A CA 1
ATOM 730 C C . ASN A 1 106 ? 15.801 9.842 -25.846 1.00 92.56 106 ASN A C 1
ATOM 732 O O . ASN A 1 106 ? 15.012 10.003 -24.919 1.00 92.56 106 ASN A O 1
ATOM 736 N N . ASN A 1 107 ? 16.249 8.644 -26.207 1.00 95.88 107 ASN A N 1
ATOM 737 C CA . ASN A 1 107 ? 15.938 7.425 -25.472 1.00 95.88 107 ASN A CA 1
ATOM 738 C C . ASN A 1 107 ? 17.034 7.189 -24.434 1.00 95.88 107 ASN A C 1
ATOM 740 O O . ASN A 1 107 ? 18.193 6.963 -24.790 1.00 95.88 107 ASN A O 1
ATOM 744 N N . LEU A 1 108 ? 16.677 7.267 -23.154 1.00 96.38 108 LEU A N 1
ATOM 745 C CA . LEU A 1 108 ? 17.595 7.127 -22.030 1.00 96.38 108 LEU A CA 1
ATOM 746 C C . LEU A 1 108 ? 17.170 5.961 -21.139 1.00 96.38 108 LEU A C 1
ATOM 748 O O . LEU A 1 108 ? 15.996 5.817 -20.804 1.00 96.38 108 LEU A O 1
ATOM 752 N N . CYS A 1 109 ? 18.138 5.161 -20.699 1.00 97.62 109 CYS A N 1
ATOM 753 C CA . CYS A 1 109 ? 17.918 4.254 -19.586 1.00 97.62 109 CYS A CA 1
ATOM 754 C C . CYS A 1 109 ? 17.676 5.087 -18.321 1.00 97.62 109 CYS A C 1
ATOM 756 O O . CYS A 1 109 ? 18.593 5.739 -17.812 1.00 97.62 109 CYS A O 1
ATOM 758 N N . THR A 1 110 ? 16.461 5.041 -17.799 1.00 97.44 110 THR A N 1
ATOM 759 C CA . THR A 1 110 ? 16.106 5.557 -16.480 1.00 97.44 110 THR A CA 1
ATOM 760 C C . THR A 1 110 ? 16.230 4.438 -15.453 1.00 97.44 110 THR A C 1
ATOM 762 O O . THR A 1 110 ? 16.126 3.257 -15.783 1.00 97.44 110 THR A O 1
ATOM 765 N N . CYS A 1 111 ? 16.522 4.797 -14.209 1.00 97.88 111 CYS A N 1
ATOM 766 C CA . CYS A 1 111 ? 16.689 3.859 -13.110 1.00 97.88 111 CYS A CA 1
ATOM 767 C C . CYS A 1 111 ? 16.100 4.457 -11.841 1.00 97.88 111 CYS A C 1
ATOM 769 O O . CYS A 1 111 ? 16.595 5.472 -11.349 1.00 97.88 111 CYS A O 1
ATOM 771 N N . GLN A 1 112 ? 15.058 3.822 -11.322 1.00 97.69 112 GLN A N 1
ATOM 772 C CA . GLN A 1 112 ? 14.429 4.173 -10.060 1.00 97.69 112 GLN A CA 1
ATOM 773 C C . GLN A 1 112 ? 14.894 3.191 -8.984 1.00 97.69 112 GLN A C 1
ATOM 775 O O . GLN A 1 112 ? 14.881 1.985 -9.209 1.00 97.69 112 GLN A O 1
ATOM 780 N N . TYR A 1 113 ? 15.311 3.681 -7.820 1.00 96.56 113 TYR A N 1
ATOM 781 C CA . TYR A 1 113 ? 15.876 2.836 -6.767 1.00 96.56 113 TYR A CA 1
ATOM 782 C C . TYR A 1 113 ? 15.637 3.397 -5.367 1.00 96.56 113 TYR A C 1
ATOM 784 O O . TYR A 1 113 ? 15.388 4.592 -5.202 1.00 96.56 113 TYR A O 1
ATOM 792 N N . ARG A 1 114 ? 15.743 2.541 -4.343 1.00 94.38 114 ARG A N 1
ATOM 793 C CA . ARG A 1 114 ? 15.689 2.982 -2.942 1.00 94.38 114 ARG A CA 1
ATOM 794 C C . ARG A 1 114 ? 17.000 3.652 -2.538 1.00 94.38 114 ARG A C 1
ATOM 796 O O . ARG A 1 114 ? 18.069 3.079 -2.738 1.00 94.38 114 ARG A O 1
ATOM 803 N N . CYS A 1 115 ? 16.915 4.827 -1.924 1.00 89.62 115 CYS A N 1
ATOM 804 C CA . CYS A 1 115 ? 18.065 5.575 -1.414 1.00 89.62 115 CYS A CA 1
ATOM 805 C C . CYS A 1 115 ? 17.903 5.906 0.077 1.00 89.62 115 CYS A C 1
ATOM 807 O O . CYS A 1 115 ? 16.783 6.079 0.556 1.00 89.62 115 CYS A O 1
ATOM 809 N N . GLY A 1 116 ? 19.027 5.947 0.800 1.00 81.88 116 GLY A N 1
ATOM 810 C CA . GLY A 1 116 ? 19.124 6.338 2.213 1.00 81.88 116 GLY A CA 1
ATOM 811 C C . GLY A 1 116 ? 19.599 7.772 2.359 1.00 81.88 116 GLY A C 1
ATOM 812 O O . GLY A 1 116 ? 20.388 8.208 1.491 1.00 81.88 116 GLY A O 1
#

Organism: Glycine soja (NCBI:txid3848)

pLDDT: mean 86.73, std 17.62, range [32.0, 98.19]

Radius of gyration: 29.54 Å; chains: 1; bounding box: 59×53×65 Å

Secondary structure (DSSP, 8-state):
---------------EEEEEEEE--STTHHHHHHHHH-TT-EEEEETTEEEEEEEPPPPPPPPPPPPEEEEEEEE-BTTB-HHHHHHHHHTTSTT-EEEEEEETTEEEEEEEEE--

Sequence (116 aa):
MLALTITGLIEVKGNTCSQPLGGCGPMGQCDQRCKALHIDGQGSCDLGLCTCYYGCADPPPSPTPPKMCNNGLGVCSVQCGDACCNAKCASKYNQGTGMCSTIGNNNLCTCQYRCG